Protein AF-A0A6G2PXT4-F1 (afdb_monomer_lite)

Sequence (66 aa):
MTFIEPGLSVRDGSAEGPLADAVLSRAARAARLLDDLQEQAPAMTDGQLRDGVHRALRRFTQEQPP

Foldseek 3Di:
DDAPDVQWDDDPNHTDGPVVVVLVVLVVQLVVLVVVLVVCVVVDDPVRSVVSNVVSVCSSPDDDDD

Structure (mmCIF, N/CA/C/O backbone):
data_AF-A0A6G2PXT4-F1
#
_entry.id   AF-A0A6G2PXT4-F1
#
loop_
_atom_site.group_PDB
_atom_site.id
_atom_site.type_symbol
_atom_site.label_atom_id
_atom_site.label_alt_id
_atom_site.label_comp_id
_atom_site.label_asym_id
_atom_site.label_entity_id
_atom_site.label_seq_id
_atom_site.pdbx_PDB_ins_code
_atom_site.Cartn_x
_atom_site.Cartn_y
_atom_site.Cartn_z
_atom_site.occupancy
_atom_site.B_iso_or_equiv
_atom_site.auth_seq_id
_atom_site.auth_comp_id
_atom_site.auth_asym_id
_atom_site.auth_atom_id
_atom_site.pdbx_PDB_model_num
ATOM 1 N N . MET A 1 1 ? 24.493 -1.696 -16.314 1.00 72.62 1 MET A N 1
ATOM 2 C CA . MET A 1 1 ? 23.143 -1.562 -16.895 1.00 72.62 1 MET A CA 1
ATOM 3 C C . MET A 1 1 ? 22.867 -2.822 -17.696 1.00 72.62 1 MET A C 1
ATOM 5 O O . MET A 1 1 ? 23.670 -3.157 -18.558 1.00 72.62 1 MET A O 1
ATOM 9 N N . THR A 1 2 ? 21.805 -3.540 -17.353 1.00 79.12 2 THR A N 1
ATOM 10 C CA . THR A 1 2 ? 21.361 -4.784 -17.987 1.00 79.12 2 THR A CA 1
ATOM 11 C C . THR A 1 2 ? 20.045 -4.498 -18.687 1.00 79.12 2 THR A C 1
ATOM 13 O O . THR A 1 2 ? 19.110 -4.040 -18.037 1.00 79.12 2 THR A O 1
ATOM 16 N N . PHE A 1 3 ? 19.971 -4.743 -19.991 1.00 70.12 3 PHE A N 1
ATOM 17 C CA . PHE A 1 3 ? 18.736 -4.610 -20.761 1.00 70.12 3 PHE A CA 1
ATOM 18 C C . PHE A 1 3 ? 18.027 -5.960 -20.790 1.00 70.12 3 PHE A C 1
ATOM 20 O O . PHE A 1 3 ? 18.637 -6.962 -21.156 1.00 70.12 3 PHE A O 1
ATOM 27 N N . ILE A 1 4 ? 16.767 -5.983 -20.372 1.00 77.56 4 ILE A N 1
ATOM 28 C CA . ILE A 1 4 ? 15.933 -7.189 -20.375 1.00 77.56 4 ILE A CA 1
ATOM 29 C C . ILE A 1 4 ? 15.177 -7.274 -21.709 1.00 77.56 4 ILE A C 1
ATOM 31 O O . ILE A 1 4 ? 15.150 -8.325 -22.339 1.00 77.56 4 ILE A O 1
ATOM 35 N N . GLU A 1 5 ? 14.637 -6.144 -22.171 1.00 73.12 5 GLU A N 1
ATOM 36 C CA . GLU A 1 5 ? 13.972 -5.965 -23.466 1.00 73.12 5 GLU A CA 1
ATOM 37 C C . GLU A 1 5 ? 14.012 -4.473 -23.868 1.00 73.12 5 GLU A C 1
ATOM 39 O O . GLU A 1 5 ? 14.442 -3.638 -23.062 1.00 73.12 5 GLU A O 1
ATOM 44 N N . PRO A 1 6 ? 13.624 -4.086 -25.100 1.00 71.19 6 PRO A N 1
ATOM 45 C CA . PRO A 1 6 ? 13.620 -2.684 -25.509 1.00 71.19 6 PRO A CA 1
ATOM 46 C C . PRO A 1 6 ? 12.787 -1.811 -24.560 1.00 71.19 6 PRO A C 1
ATOM 48 O O . PRO A 1 6 ? 11.591 -2.020 -24.393 1.00 71.19 6 PRO A O 1
ATOM 51 N N . GLY A 1 7 ? 13.433 -0.823 -23.938 1.00 68.75 7 GLY A N 1
ATOM 52 C CA . GLY A 1 7 ? 12.816 0.050 -22.936 1.00 68.75 7 GLY A CA 1
ATOM 53 C C . GLY A 1 7 ? 12.901 -0.469 -21.498 1.00 68.75 7 GLY A C 1
ATOM 54 O O . GLY A 1 7 ? 12.666 0.315 -20.588 1.00 68.75 7 GLY A O 1
ATOM 55 N N . LEU A 1 8 ? 13.300 -1.725 -21.272 1.00 73.50 8 LEU A N 1
ATOM 56 C CA . LEU A 1 8 ? 13.389 -2.348 -19.953 1.00 73.50 8 LEU A CA 1
ATOM 57 C C . LEU A 1 8 ? 14.842 -2.556 -19.520 1.00 73.50 8 LEU A C 1
ATOM 59 O O . LEU A 1 8 ? 15.554 -3.396 -20.081 1.00 73.50 8 LEU A O 1
ATOM 63 N N . SER A 1 9 ? 15.285 -1.825 -1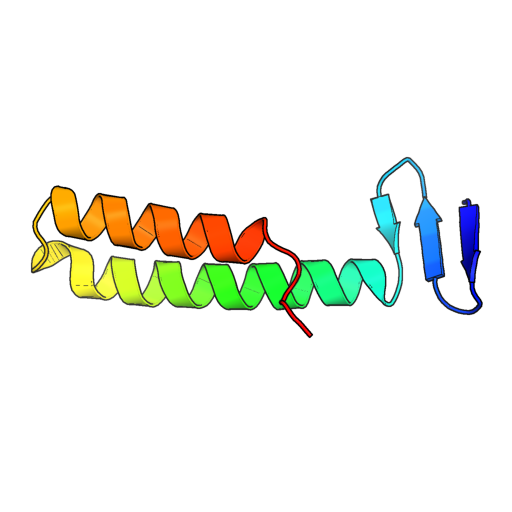8.496 1.00 75.50 9 SER A N 1
ATOM 64 C CA . SER A 1 9 ? 16.650 -1.932 -17.976 1.00 75.50 9 SER A CA 1
ATOM 65 C C . SER A 1 9 ? 16.723 -2.017 -16.455 1.00 75.50 9 SER A C 1
ATOM 67 O O . SER A 1 9 ? 15.842 -1.570 -15.727 1.00 75.50 9 SER A O 1
ATOM 69 N N . VAL A 1 10 ? 17.810 -2.616 -15.974 1.00 76.56 10 VAL A N 1
ATOM 70 C CA . VAL A 1 10 ? 18.196 -2.676 -14.563 1.00 76.56 10 VAL A CA 1
ATOM 71 C C . VAL A 1 10 ? 19.603 -2.110 -14.424 1.00 76.56 10 VAL A C 1
ATOM 73 O O . VAL A 1 10 ? 20.523 -2.491 -15.155 1.00 76.56 10 VAL A O 1
ATOM 76 N N . ARG A 1 11 ? 19.809 -1.219 -13.463 1.00 80.25 11 ARG A N 1
ATOM 77 C CA . ARG A 1 11 ? 21.111 -0.644 -13.140 1.00 80.25 11 ARG A CA 1
ATOM 78 C C . ARG A 1 11 ? 21.396 -0.836 -11.661 1.00 80.25 11 ARG A C 1
ATOM 80 O O . ARG A 1 11 ? 20.602 -0.443 -10.819 1.00 80.25 11 ARG A O 1
ATOM 87 N N . ASP A 1 12 ? 22.530 -1.464 -11.359 1.00 83.44 12 ASP A N 1
ATOM 88 C CA . ASP A 1 12 ? 23.008 -1.660 -9.985 1.00 83.44 12 ASP A CA 1
ATOM 89 C C . ASP A 1 12 ? 21.958 -2.336 -9.072 1.00 83.44 12 ASP A C 1
ATOM 91 O O . ASP A 1 12 ? 21.812 -2.011 -7.900 1.00 83.44 12 ASP A O 1
ATOM 95 N N . GLY A 1 13 ? 21.178 -3.268 -9.640 1.00 74.06 13 GLY A N 1
ATOM 96 C CA . GLY A 1 13 ? 20.087 -3.969 -8.948 1.00 74.06 13 GLY A CA 1
ATOM 97 C C . GLY A 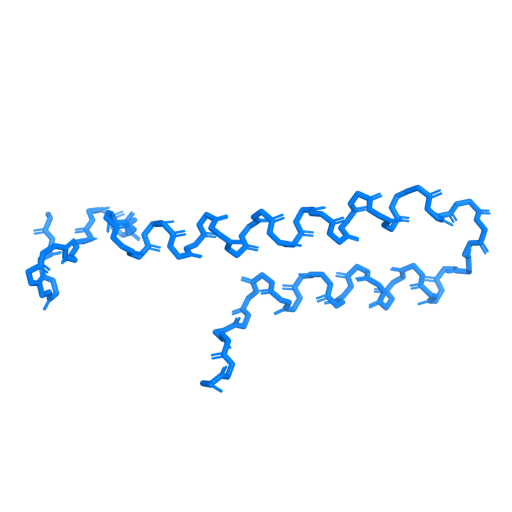1 13 ? 18.775 -3.183 -8.833 1.00 74.06 13 GLY A C 1
ATOM 98 O O . GLY A 1 13 ? 17.787 -3.728 -8.351 1.00 74.06 13 GLY A O 1
ATOM 99 N N . SER A 1 14 ? 18.737 -1.937 -9.306 1.00 71.69 14 SER A N 1
ATOM 100 C CA . SER A 1 14 ? 17.538 -1.098 -9.357 1.00 71.69 14 SER A CA 1
ATOM 101 C C . SER A 1 14 ? 16.894 -1.155 -10.737 1.00 71.69 14 SER A C 1
ATOM 103 O O . SER A 1 14 ? 17.580 -1.076 -11.756 1.00 71.69 14 SER A O 1
ATOM 105 N N . ALA A 1 15 ? 15.573 -1.295 -10.779 1.00 77.12 15 ALA A N 1
ATOM 106 C CA . ALA A 1 15 ? 14.829 -1.229 -12.026 1.00 77.12 15 ALA A CA 1
ATOM 107 C C . ALA A 1 15 ? 14.776 0.206 -12.574 1.00 77.12 15 ALA A C 1
ATOM 109 O O . ALA A 1 15 ? 14.649 1.161 -11.812 1.00 77.12 15 ALA A O 1
ATOM 110 N N . GLU A 1 16 ? 14.829 0.342 -13.895 1.00 80.12 16 GLU A N 1
ATOM 111 C CA . GLU A 1 16 ? 14.668 1.589 -14.641 1.00 80.12 16 GLU A CA 1
ATOM 112 C C . GLU A 1 16 ? 13.545 1.425 -15.687 1.00 80.12 16 GLU A C 1
ATOM 114 O O . GLU A 1 16 ? 13.157 0.307 -16.045 1.00 80.12 16 GLU A O 1
ATOM 119 N N . GLY A 1 17 ? 12.994 2.541 -16.174 1.00 79.81 17 GLY A N 1
ATOM 120 C CA . GLY A 1 17 ? 11.958 2.526 -17.213 1.00 79.81 17 GLY A CA 1
ATOM 121 C C . GLY A 1 17 ? 10.639 1.873 -16.751 1.00 79.81 17 GLY A C 1
ATOM 122 O O . GLY A 1 17 ? 10.233 2.076 -15.607 1.00 79.81 17 GLY A O 1
ATOM 123 N N . PRO A 1 18 ? 9.964 1.064 -17.590 1.00 80.50 18 PRO A N 1
ATOM 124 C CA . PRO A 1 18 ? 8.647 0.494 -17.298 1.00 80.50 18 PRO A CA 1
ATOM 125 C C . PRO A 1 18 ? 8.565 -0.316 -15.997 1.00 80.50 18 PRO A C 1
ATOM 127 O O . PRO A 1 18 ? 7.522 -0.321 -15.345 1.00 80.50 18 PRO A O 1
ATOM 130 N N . LEU A 1 19 ? 9.651 -0.976 -15.574 1.00 77.00 19 LEU A N 1
ATOM 131 C CA . LEU A 1 19 ? 9.681 -1.668 -14.279 1.00 77.00 19 LEU A CA 1
ATOM 132 C C . LEU A 1 19 ? 9.688 -0.678 -13.106 1.00 77.00 19 LEU A C 1
ATOM 134 O O . LEU A 1 19 ? 8.998 -0.911 -12.113 1.00 77.00 19 LEU A O 1
ATOM 138 N N . ALA A 1 20 ? 10.428 0.429 -13.213 1.00 82.25 20 ALA A N 1
ATOM 139 C CA . ALA A 1 20 ? 10.397 1.489 -12.207 1.00 82.25 20 ALA A CA 1
ATOM 140 C C . ALA A 1 20 ? 8.999 2.121 -12.129 1.00 82.25 20 ALA A C 1
ATOM 142 O O . ALA A 1 20 ? 8.455 2.270 -11.035 1.00 82.25 20 ALA A O 1
ATOM 143 N N . ASP A 1 21 ? 8.372 2.391 -13.276 1.00 83.31 21 ASP A N 1
ATOM 144 C CA . ASP A 1 21 ? 7.011 2.934 -13.349 1.00 83.31 21 ASP A CA 1
ATOM 145 C C . ASP A 1 21 ? 5.973 1.980 -12.742 1.00 83.31 21 ASP A C 1
ATOM 147 O O . ASP A 1 21 ? 5.078 2.405 -12.005 1.00 83.31 21 ASP A O 1
ATOM 151 N N . ALA A 1 22 ? 6.104 0.672 -12.984 1.00 81.25 22 ALA A N 1
ATOM 152 C CA . ALA A 1 22 ? 5.248 -0.342 -12.376 1.00 81.25 22 ALA A CA 1
ATOM 153 C C . ALA A 1 22 ? 5.393 -0.373 -10.844 1.00 81.25 22 ALA A C 1
ATOM 155 O O . ALA A 1 22 ? 4.384 -0.416 -10.129 1.00 81.25 22 ALA A O 1
ATOM 156 N N . VAL A 1 23 ? 6.627 -0.294 -10.330 1.00 83.81 23 VAL A N 1
ATOM 157 C CA . VAL A 1 23 ? 6.905 -0.211 -8.886 1.00 83.81 23 VAL A CA 1
ATOM 158 C C . VAL A 1 23 ? 6.331 1.079 -8.294 1.00 83.81 23 VAL A C 1
ATOM 160 O O . VAL A 1 23 ? 5.657 1.018 -7.265 1.00 83.81 23 VAL A O 1
ATOM 163 N N . LEU A 1 24 ? 6.502 2.226 -8.955 1.00 85.06 24 LEU A N 1
ATOM 164 C CA . LEU A 1 24 ? 5.945 3.513 -8.519 1.00 85.06 24 LEU A CA 1
ATOM 165 C C . LEU A 1 24 ? 4.412 3.502 -8.505 1.00 85.06 24 LEU A C 1
ATOM 167 O O . LEU A 1 24 ? 3.796 3.914 -7.524 1.00 85.06 24 LEU A O 1
ATOM 171 N N . SER A 1 25 ? 3.778 2.966 -9.548 1.00 85.56 25 SER A N 1
ATOM 172 C CA . SER A 1 25 ? 2.320 2.808 -9.628 1.00 85.56 25 SER A CA 1
ATOM 173 C C . SER A 1 25 ? 1.780 1.935 -8.493 1.00 85.56 25 SER A C 1
ATOM 175 O O . SER A 1 25 ? 0.736 2.202 -7.887 1.00 85.56 25 SER A O 1
ATOM 177 N N . ARG A 1 26 ? 2.505 0.873 -8.151 1.00 85.31 26 ARG A N 1
ATOM 178 C CA . ARG A 1 26 ? 2.169 -0.001 -7.030 1.00 85.31 26 ARG A CA 1
ATOM 179 C C . ARG A 1 26 ? 2.369 0.677 -5.676 1.00 85.31 26 ARG A C 1
ATOM 181 O O . ARG A 1 26 ? 1.486 0.562 -4.827 1.00 85.31 26 ARG A O 1
ATOM 188 N N . ALA A 1 27 ? 3.463 1.416 -5.504 1.00 87.88 27 ALA A N 1
ATOM 189 C CA . ALA A 1 27 ? 3.730 2.219 -4.315 1.00 87.88 27 ALA A CA 1
ATOM 190 C C . ALA A 1 27 ? 2.62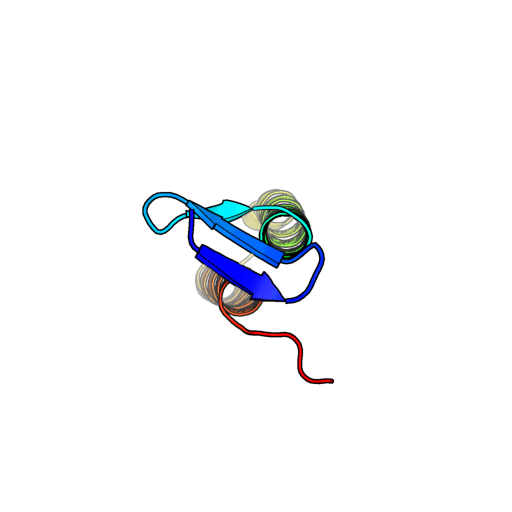4 3.257 -4.093 1.00 87.88 27 ALA A C 1
ATOM 192 O O . ALA A 1 27 ? 2.061 3.321 -3.006 1.00 87.88 27 ALA A O 1
ATOM 193 N N . ALA A 1 28 ? 2.227 3.986 -5.139 1.00 89.25 28 ALA A N 1
ATOM 194 C CA . ALA A 1 28 ? 1.164 4.985 -5.070 1.00 89.25 28 ALA A CA 1
ATOM 195 C C . ALA A 1 28 ? -0.188 4.382 -4.657 1.00 89.25 28 ALA A C 1
ATOM 197 O O . ALA A 1 28 ? -0.923 4.976 -3.874 1.00 89.25 28 ALA A O 1
ATOM 198 N N . ARG A 1 29 ? -0.528 3.185 -5.151 1.00 88.69 29 ARG A N 1
ATOM 199 C CA . ARG A 1 29 ? -1.760 2.483 -4.751 1.00 88.69 29 ARG A CA 1
ATOM 200 C C . ARG A 1 29 ? -1.720 2.019 -3.299 1.00 88.69 29 ARG A C 1
ATOM 202 O O . ARG A 1 29 ? -2.731 2.120 -2.615 1.00 88.69 29 ARG A O 1
ATOM 209 N N . ALA A 1 30 ? -0.581 1.507 -2.840 1.00 91.00 30 ALA A N 1
ATOM 210 C CA . ALA A 1 30 ? -0.410 1.112 -1.447 1.00 91.00 30 ALA A CA 1
ATOM 211 C C . ALA A 1 30 ? -0.449 2.325 -0.506 1.00 91.00 30 ALA A C 1
ATOM 213 O O . ALA A 1 30 ? -1.097 2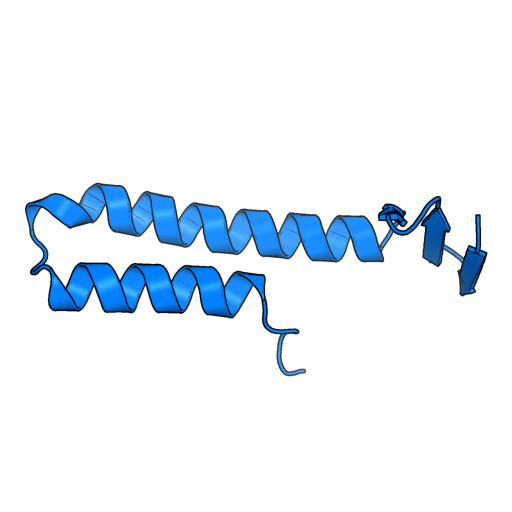.246 0.530 1.00 91.00 30 ALA A O 1
ATOM 214 N N . ALA A 1 31 ? 0.164 3.445 -0.902 1.00 92.00 31 ALA A N 1
ATOM 215 C CA . ALA A 1 31 ? 0.137 4.698 -0.154 1.00 92.00 31 ALA A CA 1
ATOM 216 C C . ALA A 1 31 ? -1.296 5.200 0.056 1.00 92.00 31 ALA A C 1
ATOM 218 O O . ALA A 1 31 ? -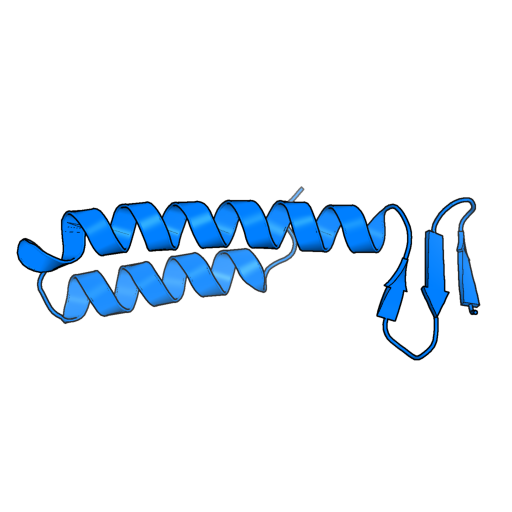1.693 5.391 1.195 1.00 92.00 31 ALA A O 1
ATOM 219 N N . ARG A 1 32 ? -2.118 5.259 -1.002 1.00 94.00 32 ARG A N 1
ATOM 220 C CA . ARG A 1 32 ? -3.536 5.657 -0.875 1.00 94.00 32 ARG A CA 1
ATOM 221 C C . ARG A 1 32 ? -4.310 4.797 0.124 1.00 94.00 32 ARG A C 1
ATOM 223 O O . ARG A 1 32 ? -5.087 5.314 0.905 1.00 94.00 32 ARG A O 1
ATOM 230 N N . LEU A 1 33 ? -4.075 3.483 0.124 1.00 92.25 33 LEU A N 1
ATOM 231 C CA . LEU A 1 33 ? -4.733 2.584 1.078 1.00 92.25 33 LEU A CA 1
ATOM 232 C C . LEU A 1 33 ? -4.290 2.832 2.522 1.00 92.25 33 LEU A C 1
ATOM 234 O O . LEU A 1 33 ? -5.064 2.573 3.438 1.00 92.25 33 LEU A O 1
ATOM 238 N N . LEU A 1 34 ? -3.044 3.263 2.728 1.00 95.00 34 LEU A N 1
ATOM 239 C CA . LEU A 1 34 ? -2.538 3.631 4.047 1.00 95.00 34 LEU A CA 1
ATOM 240 C C . LEU A 1 34 ? -3.067 5.000 4.483 1.00 95.00 34 LEU A C 1
ATOM 242 O O . LEU A 1 34 ? -3.408 5.135 5.652 1.00 95.00 34 LEU A O 1
ATOM 246 N N . ASP A 1 35 ? -3.195 5.956 3.562 1.00 96.44 35 ASP A N 1
ATOM 247 C CA . ASP A 1 35 ? -3.806 7.263 3.827 1.00 96.44 35 ASP A CA 1
ATOM 248 C C . ASP A 1 35 ? -5.274 7.087 4.256 1.00 96.44 35 ASP A C 1
ATOM 250 O O . ASP A 1 35 ? -5.653 7.519 5.344 1.00 96.44 35 ASP A O 1
ATOM 254 N N . ASP A 1 36 ? -6.067 6.331 3.485 1.00 94.12 36 ASP A N 1
ATOM 255 C CA . ASP A 1 36 ? -7.466 6.009 3.816 1.00 94.12 36 ASP A CA 1
ATOM 256 C C . ASP A 1 36 ? -7.582 5.314 5.188 1.00 94.12 36 ASP A C 1
ATOM 258 O O . ASP A 1 36 ? -8.500 5.564 5.973 1.00 94.12 36 ASP A O 1
ATOM 262 N N . LEU A 1 37 ? -6.641 4.411 5.488 1.00 95.19 37 LEU A N 1
ATOM 263 C CA . LEU A 1 37 ? -6.594 3.694 6.760 1.00 95.19 37 LEU A CA 1
ATOM 264 C C . LEU A 1 37 ? -6.220 4.621 7.919 1.00 95.19 37 LEU A C 1
ATOM 266 O O . LEU A 1 37 ? -6.761 4.474 9.011 1.00 95.19 37 LEU A O 1
ATOM 270 N N . GLN A 1 38 ? -5.315 5.572 7.699 1.00 94.50 38 GLN A N 1
ATOM 271 C CA . GLN A 1 38 ? -4.924 6.553 8.702 1.00 94.50 38 GLN A CA 1
ATOM 272 C C . GLN A 1 38 ? -6.084 7.488 9.052 1.00 94.50 38 GLN A C 1
ATOM 274 O O . GLN A 1 38 ? -6.280 7.786 10.230 1.00 94.50 38 GLN A O 1
ATOM 279 N N . GLU A 1 39 ? -6.885 7.896 8.067 1.00 96.31 39 GLU A N 1
ATOM 280 C CA . GLU A 1 39 ? -8.100 8.687 8.297 1.00 96.31 39 GLU A CA 1
ATOM 281 C C . GLU A 1 39 ? -9.131 7.928 9.148 1.00 96.31 39 GLU A C 1
ATOM 283 O O . GLU A 1 39 ? -9.775 8.509 10.023 1.00 96.31 39 GLU A O 1
ATOM 288 N N . GLN A 1 40 ? -9.267 6.618 8.929 1.00 94.75 40 GLN A N 1
ATOM 289 C CA . GLN A 1 40 ? -10.248 5.770 9.618 1.00 94.75 40 GLN A CA 1
ATOM 290 C C . GLN A 1 40 ? -9.741 5.190 10.945 1.00 94.75 40 GLN A C 1
ATOM 292 O O . GLN A 1 40 ? -10.551 4.747 11.763 1.00 94.75 40 GLN A O 1
ATOM 297 N N . ALA A 1 41 ? -8.428 5.219 11.189 1.00 92.81 41 ALA A N 1
ATOM 298 C CA . ALA A 1 41 ? -7.775 4.606 12.345 1.00 92.81 41 ALA A CA 1
ATOM 299 C C . ALA A 1 41 ? -8.428 4.932 13.704 1.00 92.81 41 ALA A C 1
ATOM 301 O O . ALA A 1 41 ? -8.567 4.006 14.504 1.00 92.81 41 ALA A O 1
ATOM 302 N N . PRO A 1 42 ? -8.899 6.168 13.987 1.00 95.50 42 PRO A N 1
ATOM 303 C CA . PRO A 1 42 ? -9.530 6.483 15.273 1.00 95.50 42 PRO A CA 1
ATOM 304 C C . PRO A 1 42 ? -10.828 5.710 15.556 1.00 95.50 42 PRO A C 1
ATOM 306 O O . PRO A 1 42 ? -11.230 5.599 16.711 1.00 95.50 42 PRO A O 1
ATOM 309 N N . ALA A 1 43 ? -11.498 5.202 14.517 1.00 95.75 43 ALA A N 1
ATOM 310 C CA . ALA A 1 43 ? -12.759 4.467 14.618 1.00 95.75 43 ALA A CA 1
ATOM 311 C C . ALA A 1 43 ? -12.588 2.944 14.468 1.00 95.75 43 ALA A C 1
ATOM 313 O O . ALA A 1 43 ? -13.574 2.204 14.490 1.00 95.75 43 ALA A O 1
ATOM 314 N N . MET A 1 44 ? -11.357 2.465 14.288 1.00 96.19 44 MET A N 1
ATOM 315 C CA . MET A 1 44 ? -11.055 1.060 14.041 1.00 96.19 44 MET A CA 1
ATOM 316 C C . MET A 1 44 ? -10.562 0.366 15.307 1.00 96.19 44 MET A C 1
ATOM 318 O O . MET A 1 44 ? -9.903 0.950 16.160 1.00 96.19 44 MET A O 1
ATOM 322 N N . THR A 1 45 ? -10.840 -0.929 15.399 1.00 96.81 45 THR A N 1
ATOM 323 C CA . THR A 1 45 ? -10.161 -1.804 16.359 1.00 96.81 45 THR A CA 1
ATOM 324 C C . THR A 1 45 ? -8.746 -2.129 15.881 1.00 96.81 45 THR A C 1
ATOM 326 O O . THR A 1 45 ? -8.488 -2.178 14.675 1.00 96.81 45 THR A O 1
ATOM 329 N N . ASP A 1 46 ? -7.849 -2.469 16.806 1.00 94.50 46 ASP A N 1
ATOM 330 C CA . ASP A 1 46 ? -6.478 -2.893 16.486 1.00 94.50 46 ASP A CA 1
ATOM 331 C C . ASP A 1 46 ? -6.433 -4.045 15.469 1.00 94.50 46 ASP A C 1
ATOM 333 O O . ASP A 1 46 ? -5.573 -4.081 14.588 1.00 94.50 46 ASP A O 1
ATOM 337 N N . GLY A 1 47 ? -7.390 -4.979 15.550 1.00 96.69 47 GLY A N 1
ATOM 338 C CA . GLY A 1 47 ? -7.515 -6.084 14.598 1.00 96.69 47 GLY A CA 1
ATOM 339 C C . GLY A 1 47 ? -7.842 -5.605 13.183 1.00 96.69 47 GLY A C 1
ATOM 340 O O . GLY A 1 47 ? -7.205 -6.032 12.221 1.00 96.69 47 GLY A O 1
ATOM 341 N N . GLN A 1 48 ? -8.783 -4.667 13.050 1.00 96.00 48 GLN A N 1
ATOM 342 C CA . GLN A 1 48 ? -9.129 -4.073 11.757 1.00 96.00 48 GLN A CA 1
ATOM 343 C C . GLN A 1 48 ? -7.972 -3.241 11.194 1.00 96.00 48 GLN A C 1
ATOM 345 O O . GLN A 1 48 ? -7.709 -3.303 9.990 1.00 96.00 48 GLN A O 1
ATOM 350 N N . LEU A 1 49 ? -7.263 -2.499 12.050 1.00 95.75 49 LEU A N 1
ATOM 351 C CA . LEU A 1 49 ? -6.104 -1.701 11.659 1.00 95.75 49 LEU A CA 1
ATOM 352 C C . LEU A 1 49 ? -4.982 -2.604 11.131 1.00 95.75 49 LEU A C 1
ATOM 354 O O . LEU A 1 49 ? -4.472 -2.389 10.030 1.00 95.75 49 LEU A O 1
ATOM 358 N N . ARG A 1 50 ? -4.654 -3.674 11.865 1.00 95.75 50 ARG A N 1
ATOM 359 C CA . ARG A 1 50 ? -3.654 -4.673 11.466 1.00 95.75 50 ARG A CA 1
ATOM 360 C C . ARG A 1 50 ? -3.990 -5.314 10.121 1.00 95.75 50 ARG A C 1
ATOM 362 O O . ARG A 1 50 ? -3.119 -5.407 9.256 1.00 95.75 50 ARG A O 1
ATOM 369 N N . ASP A 1 51 ? -5.238 -5.728 9.925 1.00 96.25 51 ASP A N 1
ATOM 370 C CA . ASP A 1 51 ? -5.687 -6.352 8.677 1.00 96.25 51 ASP A CA 1
ATOM 371 C C . ASP A 1 51 ? -5.652 -5.388 7.488 1.00 96.25 51 ASP A C 1
ATOM 373 O O . ASP A 1 51 ? -5.364 -5.793 6.355 1.00 96.25 51 ASP A O 1
ATOM 377 N N . GLY A 1 52 ? -5.960 -4.113 7.722 1.00 94.00 52 GLY A N 1
ATOM 378 C CA . GLY A 1 52 ? -5.892 -3.078 6.701 1.00 94.00 52 GLY A CA 1
ATOM 379 C C . GLY A 1 52 ? -4.451 -2.768 6.284 1.00 94.00 52 GLY A C 1
ATOM 380 O O . GLY A 1 52 ? -4.150 -2.812 5.089 1.00 94.00 52 GLY A O 1
ATOM 381 N N . VAL A 1 53 ? -3.533 -2.591 7.244 1.00 94.19 53 VAL A N 1
ATOM 382 C CA . VAL A 1 53 ? -2.089 -2.439 6.969 1.00 94.19 53 VAL A CA 1
ATOM 383 C C . VAL A 1 53 ? -1.554 -3.656 6.214 1.00 94.19 53 VAL A C 1
ATOM 385 O O . VAL A 1 53 ? -0.886 -3.512 5.189 1.00 94.19 53 VAL A O 1
ATOM 388 N N . HIS A 1 54 ? -1.894 -4.867 6.662 1.00 93.88 54 HIS A N 1
ATOM 389 C CA . HIS A 1 54 ? -1.478 -6.099 5.995 1.00 93.88 54 HIS A CA 1
ATOM 390 C C . HIS A 1 54 ? -1.961 -6.153 4.536 1.00 93.88 54 HIS A C 1
ATOM 392 O O . HIS A 1 54 ? -1.198 -6.525 3.642 1.00 93.88 54 HIS A O 1
ATOM 398 N N . ARG A 1 55 ? -3.201 -5.729 4.254 1.00 90.06 55 ARG A N 1
ATOM 399 C CA . ARG A 1 55 ? -3.728 -5.653 2.881 1.00 90.06 55 ARG A CA 1
ATOM 400 C C . ARG A 1 55 ? -3.014 -4.612 2.020 1.00 90.06 55 ARG A C 1
ATOM 402 O O . ARG A 1 55 ? -2.730 -4.915 0.858 1.00 90.06 55 ARG A O 1
ATOM 409 N N . ALA A 1 56 ? -2.712 -3.431 2.556 1.00 91.06 56 ALA A N 1
ATOM 410 C CA . ALA A 1 56 ? -1.974 -2.394 1.834 1.00 91.06 56 ALA A CA 1
ATOM 411 C C . ALA A 1 56 ? -0.559 -2.872 1.459 1.00 91.06 56 ALA A C 1
ATOM 413 O O . ALA A 1 56 ? -0.166 -2.798 0.292 1.00 91.06 56 ALA A O 1
ATOM 414 N N . LEU A 1 57 ? 0.158 -3.479 2.411 1.00 89.81 57 LEU A N 1
ATOM 415 C CA . LEU A 1 57 ? 1.494 -4.038 2.184 1.00 89.81 57 LEU A CA 1
ATOM 416 C C . LEU A 1 57 ? 1.477 -5.221 1.212 1.00 89.81 57 LEU A C 1
ATOM 418 O O . LEU A 1 57 ? 2.323 -5.304 0.325 1.00 89.81 57 LEU A O 1
ATOM 422 N N . ARG A 1 58 ? 0.482 -6.108 1.307 1.00 88.12 58 ARG A N 1
ATOM 423 C CA . ARG A 1 58 ? 0.322 -7.223 0.363 1.00 88.12 58 ARG A CA 1
ATOM 424 C C . ARG A 1 58 ? 0.127 -6.730 -1.073 1.00 88.12 58 ARG A C 1
ATOM 426 O O . ARG A 1 58 ? 0.662 -7.329 -1.997 1.00 88.12 58 ARG A O 1
ATO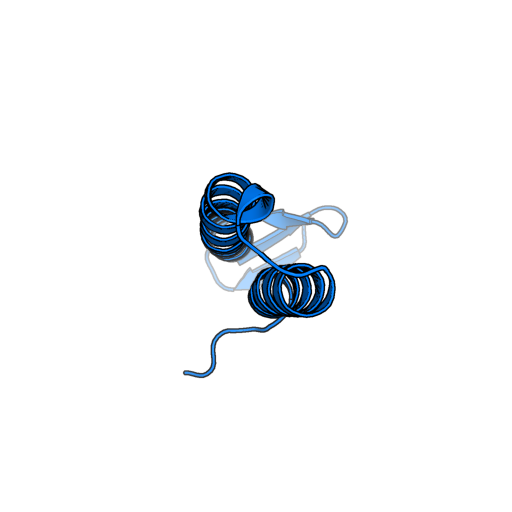M 433 N N . ARG A 1 59 ? -0.592 -5.623 -1.283 1.00 82.94 59 ARG A N 1
ATOM 434 C CA . ARG A 1 59 ? -0.747 -5.015 -2.618 1.00 82.94 59 ARG A CA 1
ATOM 435 C C . ARG A 1 59 ? 0.531 -4.350 -3.132 1.00 82.94 59 ARG A C 1
ATOM 437 O O . ARG A 1 59 ? 0.717 -4.284 -4.345 1.00 82.94 59 ARG A O 1
ATOM 444 N N . PHE A 1 60 ? 1.411 -3.897 -2.240 1.00 84.81 60 PHE A N 1
ATOM 445 C CA . PHE A 1 60 ? 2.747 -3.421 -2.603 1.00 84.81 60 PHE A CA 1
ATOM 446 C C . PHE A 1 60 ? 3.706 -4.553 -2.999 1.00 84.81 60 PHE A C 1
ATOM 448 O O . PHE A 1 60 ? 4.614 -4.356 -3.802 1.00 84.81 60 PHE A O 1
ATOM 455 N N . THR A 1 61 ? 3.533 -5.756 -2.461 1.00 81.12 61 THR A N 1
ATOM 456 C CA . THR A 1 61 ? 4.456 -6.869 -2.730 1.00 81.12 61 THR A CA 1
ATOM 457 C C . THR A 1 61 ? 3.971 -7.810 -3.831 1.00 81.12 61 THR A C 1
ATOM 459 O O . THR A 1 61 ? 4.797 -8.429 -4.494 1.00 81.12 61 THR A O 1
ATOM 462 N N . GLN A 1 62 ? 2.662 -7.892 -4.090 1.00 77.56 62 GLN A N 1
ATOM 463 C CA . GLN A 1 62 ? 2.099 -8.816 -5.083 1.00 77.56 62 GLN A CA 1
ATOM 464 C C . GLN A 1 62 ? 1.980 -8.219 -6.482 1.00 77.56 62 GLN A C 1
ATOM 466 O O . GLN A 1 62 ? 1.388 -7.149 -6.667 1.00 77.56 62 GLN A O 1
ATOM 471 N N . GLU A 1 63 ? 2.543 -8.910 -7.484 1.00 58.16 63 GLU A N 1
ATOM 472 C CA . GLU A 1 63 ? 2.263 -8.663 -8.911 1.00 58.16 63 GLU A CA 1
ATOM 473 C C . GLU A 1 63 ? 0.760 -8.789 -9.106 1.00 58.16 63 GLU A C 1
ATOM 475 O O . GLU A 1 63 ? 0.134 -9.673 -8.519 1.00 58.16 63 GLU A O 1
ATOM 480 N N . GLN A 1 64 ? 0.153 -7.808 -9.786 1.00 52.81 64 GLN A N 1
ATOM 481 C CA . GLN A 1 64 ? -1.278 -7.887 -10.060 1.00 52.81 64 GLN A CA 1
ATOM 482 C C . GLN A 1 64 ? -1.539 -9.240 -10.731 1.00 52.81 64 GLN A C 1
ATOM 484 O O . GLN A 1 64 ? -0.764 -9.611 -11.614 1.00 52.81 64 GLN A O 1
ATOM 489 N N . PRO A 1 65 ? -2.583 -9.990 -10.338 1.00 46.38 65 PRO A N 1
ATOM 490 C CA . PRO A 1 65 ? -3.045 -11.036 -11.227 1.00 46.38 65 PRO A CA 1
ATOM 491 C C . PRO A 1 65 ? -3.513 -10.367 -12.538 1.00 46.38 65 PRO A C 1
ATOM 493 O O . PRO A 1 65 ? -3.940 -9.206 -12.485 1.00 46.38 65 PRO A O 1
ATOM 496 N N . PRO A 1 66 ? -3.365 -11.064 -13.678 1.00 47.75 66 PRO A N 1
ATOM 497 C CA . PRO A 1 66 ? -3.656 -10.532 -15.009 1.00 47.75 66 PRO A CA 1
ATOM 498 C C . PRO A 1 66 ? -5.085 -9.998 -15.154 1.00 47.75 66 PRO A C 1
ATOM 500 O O . PRO A 1 66 ? -5.991 -10.505 -14.451 1.00 47.75 66 PRO A O 1
#

Radius of gyration: 15.81 Å; chains: 1; bounding box: 36×20×42 Å

Secondary structure (DSSP, 8-state):
-EEEETTEEEETTEEETHHHHHHHHHHHHHHHHHHHHHHHGGGS-HHHHHHHHHHHHHHHHSPPP-

pLDDT: mean 84.16, std 11.77, range [46.38, 96.81]